Protein AF-A0A2L2Z5P8-F1 (afdb_monomer)

InterPro domains:
  IPR011009 Protein kinase-like domain superfamily [SSF56112] (1-61)

Solvent-accessible surface area (backbone atoms only — not comparable to full-atom values): 4210 Å² total; per-residue (Å²): 111,69,71,58,52,54,52,32,22,78,69,67,73,51,59,50,68,77,48,74,56,101,90,50,69,44,64,51,86,72,99,73,82,82,80,50,80,68,46,49,66,77,40,39,71,60,51,51,55,52,49,52,55,61,75,65,57,92,60,102,60,83,84,126

Radius of gyration: 14.21 Å; Cα contacts (8 Å, |Δi|>4): 34; chains: 1; bounding box: 32×27×29 Å

Structure (mmCIF, N/CA/C/O backbone):
data_AF-A0A2L2Z5P8-F1
#
_entry.id   AF-A0A2L2Z5P8-F1
#
loop_
_atom_site.group_PDB
_atom_site.id
_atom_site.type_symbol
_atom_site.label_atom_id
_atom_site.label_alt_id
_atom_site.label_comp_id
_atom_site.label_asym_id
_atom_site.label_entity_id
_atom_site.label_seq_id
_atom_site.pdbx_PDB_ins_code
_atom_site.Cartn_x
_atom_site.Cartn_y
_atom_site.Cartn_z
_atom_site.occupancy
_atom_site.B_iso_or_equiv
_atom_site.auth_seq_id
_atom_site.auth_comp_id
_atom_site.auth_asym_id
_atom_site.auth_atom_id
_atom_site.pdbx_PDB_model_num
ATOM 1 N N . GLU A 1 1 ? -15.023 2.824 0.812 1.00 65.50 1 GLU A N 1
ATOM 2 C CA . GLU A 1 1 ? -13.572 2.984 1.040 1.00 65.50 1 GLU A CA 1
ATOM 3 C C . GLU A 1 1 ? -13.159 2.572 2.456 1.00 65.50 1 GLU A C 1
ATOM 5 O O . GLU A 1 1 ? -12.410 1.614 2.590 1.00 65.50 1 GLU A O 1
ATOM 10 N N . THR A 1 2 ? -13.698 3.193 3.512 1.00 76.56 2 THR A N 1
ATOM 11 C CA . THR A 1 2 ? -13.329 2.918 4.920 1.00 76.56 2 THR A CA 1
ATOM 12 C C . THR A 1 2 ? -13.427 1.445 5.336 1.00 76.56 2 THR A C 1
ATOM 14 O O . THR A 1 2 ? -12.525 0.938 5.996 1.00 76.56 2 THR A O 1
ATOM 17 N N . THR A 1 3 ? -14.464 0.721 4.899 1.00 82.19 3 THR A N 1
ATOM 18 C CA . THR A 1 3 ? -14.630 -0.718 5.185 1.00 82.19 3 THR A CA 1
ATOM 19 C C . THR A 1 3 ? -13.457 -1.559 4.677 1.00 82.19 3 THR A C 1
ATOM 21 O O . THR A 1 3 ? -13.036 -2.498 5.347 1.00 82.19 3 THR A O 1
ATOM 24 N N . THR A 1 4 ? -12.899 -1.206 3.515 1.00 85.56 4 THR A N 1
ATOM 25 C CA . THR A 1 4 ? -11.747 -1.902 2.933 1.00 85.56 4 THR A CA 1
ATOM 26 C C . THR A 1 4 ? -10.506 -1.711 3.805 1.00 85.56 4 THR A C 1
ATOM 28 O O . THR A 1 4 ? -9.828 -2.685 4.110 1.00 85.56 4 THR A O 1
ATOM 31 N N . PHE A 1 5 ? -10.241 -0.486 4.271 1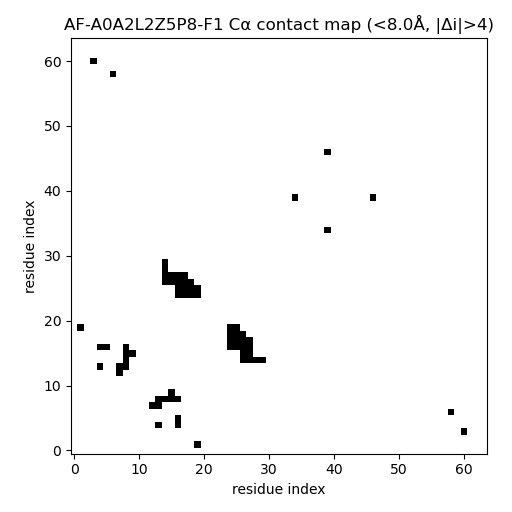.00 84.75 5 PHE A N 1
ATOM 32 C CA . PHE A 1 5 ? -9.087 -0.184 5.127 1.00 84.75 5 PHE A CA 1
ATOM 33 C C . PHE A 1 5 ? -9.161 -0.865 6.491 1.00 84.75 5 PHE A C 1
ATOM 35 O O . PHE A 1 5 ? -8.184 -1.477 6.917 1.00 84.75 5 PHE A O 1
ATOM 42 N N . VAL A 1 6 ? -10.326 -0.814 7.146 1.00 87.31 6 VAL A N 1
ATOM 43 C CA . VAL A 1 6 ? -10.548 -1.511 8.424 1.00 87.31 6 VAL A CA 1
ATOM 44 C C . VAL A 1 6 ? -10.243 -3.000 8.259 1.00 87.31 6 VAL A C 1
ATOM 46 O O . VAL A 1 6 ? -9.459 -3.562 9.015 1.00 87.31 6 VAL A O 1
ATOM 49 N N . LEU A 1 7 ? -10.794 -3.629 7.220 1.00 88.25 7 LEU A N 1
ATOM 50 C CA . LEU A 1 7 ? -10.618 -5.057 6.983 1.00 88.25 7 LEU A CA 1
ATOM 51 C C . LEU A 1 7 ? -9.163 -5.442 6.667 1.00 88.25 7 LEU A C 1
ATOM 53 O O . LEU A 1 7 ? -8.681 -6.465 7.155 1.00 88.25 7 LEU A O 1
ATOM 57 N N . LEU A 1 8 ? -8.460 -4.642 5.859 1.00 90.44 8 LEU A N 1
ATOM 58 C CA . LEU A 1 8 ? -7.046 -4.877 5.557 1.00 90.44 8 LEU A CA 1
ATOM 59 C C . LEU A 1 8 ? -6.169 -4.716 6.807 1.00 90.44 8 LEU A C 1
ATOM 61 O O . LEU A 1 8 ? -5.277 -5.536 7.017 1.00 90.44 8 LEU A O 1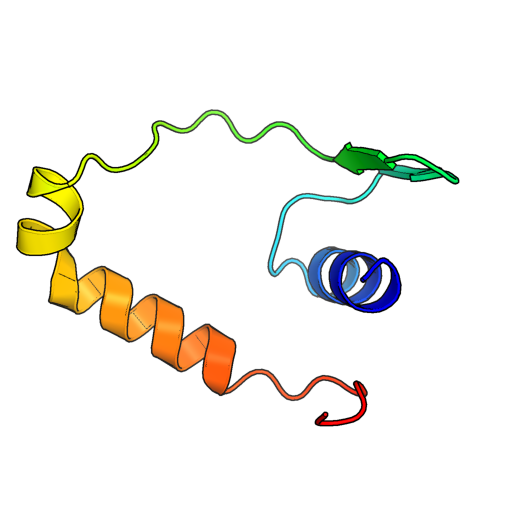
ATOM 65 N N . SER A 1 9 ? -6.452 -3.721 7.654 1.00 90.12 9 SER A N 1
ATOM 66 C CA . SER A 1 9 ? -5.773 -3.520 8.940 1.00 90.12 9 SER A CA 1
ATOM 67 C C . SER A 1 9 ? -5.997 -4.704 9.889 1.00 90.12 9 SER A C 1
ATOM 69 O O . SER A 1 9 ? -5.032 -5.273 10.396 1.00 90.12 9 SER A O 1
ATOM 71 N N . GLU A 1 10 ? -7.248 -5.142 10.077 1.00 88.31 10 GLU A N 1
ATOM 72 C CA . GLU A 1 10 ? -7.603 -6.295 10.930 1.00 88.31 10 GLU A CA 1
ATOM 73 C C . GLU A 1 10 ? -6.909 -7.591 10.482 1.00 88.31 10 GLU A C 1
ATOM 75 O O . GLU A 1 10 ? -6.463 -8.398 11.299 1.00 88.31 10 GLU A O 1
ATOM 80 N N . ARG A 1 11 ? -6.749 -7.780 9.166 1.00 88.88 11 ARG A N 1
ATOM 81 C CA . ARG A 1 11 ? -6.053 -8.943 8.594 1.00 88.88 11 ARG A CA 1
ATOM 82 C C . ARG A 1 11 ? -4.535 -8.774 8.480 1.00 88.88 11 ARG A C 1
ATOM 84 O O . ARG A 1 11 ? -3.881 -9.676 7.961 1.00 88.88 11 ARG A O 1
ATOM 91 N N . LYS A 1 12 ? -3.964 -7.659 8.954 1.00 90.19 12 LYS A N 1
ATOM 92 C CA . LYS A 1 12 ? -2.525 -7.333 8.851 1.00 90.19 12 LYS A CA 1
ATOM 93 C C . LYS A 1 12 ? -2.005 -7.336 7.405 1.00 90.19 12 LYS A C 1
ATOM 95 O O . LYS A 1 12 ? -0.868 -7.718 7.137 1.00 90.19 12 LYS A O 1
ATOM 100 N N . LEU A 1 13 ? -2.858 -6.935 6.465 1.00 90.19 13 LEU A N 1
ATOM 101 C CA . LEU A 1 13 ? -2.561 -6.837 5.031 1.00 90.19 13 LEU A CA 1
ATOM 102 C C . LEU A 1 13 ? -2.216 -5.404 4.594 1.00 90.19 13 LEU A C 1
ATOM 104 O O . LEU A 1 13 ? -2.004 -5.154 3.410 1.00 90.19 13 LEU A O 1
ATOM 108 N N . GLY A 1 14 ? -2.160 -4.471 5.542 1.00 90.62 14 GLY A N 1
ATOM 109 C CA . GLY A 1 14 ? -1.771 -3.081 5.347 1.00 90.62 14 GLY A CA 1
ATOM 110 C C . GLY A 1 14 ? -1.345 -2.439 6.672 1.00 90.62 14 GLY A C 1
ATOM 111 O O . GLY A 1 14 ? -1.271 -3.144 7.684 1.00 90.62 14 GLY A O 1
ATOM 112 N N . PRO A 1 15 ? -1.069 -1.124 6.671 1.00 95.38 15 PRO A N 1
ATOM 113 C CA . PRO A 1 15 ? -0.766 -0.379 7.887 1.00 95.38 15 PRO A CA 1
ATOM 114 C C . PRO A 1 15 ? -1.903 -0.490 8.906 1.00 95.38 15 PRO A C 1
ATOM 116 O O . PRO A 1 15 ? -3.079 -0.552 8.530 1.00 95.38 15 PRO A O 1
ATOM 119 N N . LYS A 1 16 ? -1.570 -0.4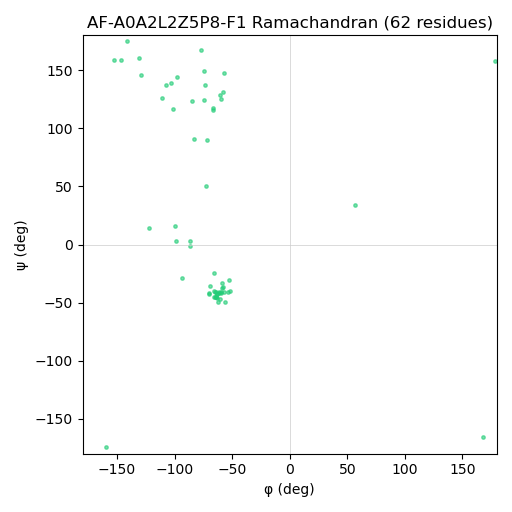67 10.199 1.00 95.00 16 LYS A N 1
ATOM 120 C CA . LYS A 1 16 ? -2.590 -0.406 11.249 1.00 95.00 16 LYS A CA 1
ATOM 121 C C . LYS A 1 16 ? -3.425 0.872 11.117 1.00 95.00 16 LYS A C 1
ATOM 123 O O . LYS A 1 16 ? -2.882 1.974 11.082 1.00 95.00 16 LYS A O 1
ATOM 128 N N . LEU A 1 17 ? -4.748 0.732 11.106 1.00 94.75 17 LEU A N 1
ATOM 129 C CA . LEU A 1 17 ? -5.683 1.854 1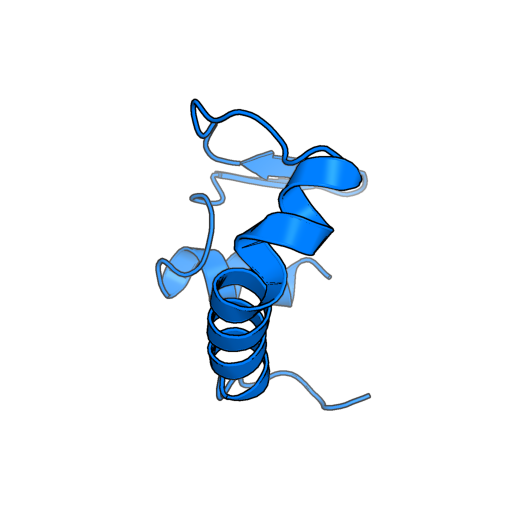1.134 1.00 94.75 17 LEU A CA 1
ATOM 130 C C . LEU A 1 17 ? -5.935 2.291 12.585 1.00 94.75 17 LEU A C 1
ATOM 132 O O . LEU A 1 17 ? -6.372 1.489 13.409 1.00 94.75 17 LEU A O 1
ATOM 136 N N . TYR A 1 18 ? -5.685 3.564 12.897 1.00 94.44 18 TYR A N 1
ATOM 137 C CA . TYR A 1 18 ? -5.955 4.141 14.222 1.00 94.44 18 TYR A CA 1
ATOM 138 C C . TYR A 1 18 ? -7.324 4.818 14.306 1.00 94.44 18 TYR A C 1
ATOM 140 O O . TYR A 1 18 ? -7.926 4.862 15.376 1.00 94.44 18 TYR A O 1
ATOM 148 N N . GLY A 1 19 ? -7.828 5.340 13.187 1.00 92.62 19 GLY A N 1
ATOM 149 C CA . GLY A 1 19 ? -9.144 5.966 13.124 1.00 92.62 19 GLY A CA 1
ATOM 150 C C . GLY A 1 19 ? -9.461 6.523 11.740 1.00 92.62 19 GLY A C 1
ATOM 151 O O . GLY A 1 19 ? -8.562 6.813 10.952 1.00 92.62 19 GLY A O 1
ATOM 152 N N . ALA A 1 20 ? -10.751 6.684 11.456 1.00 91.75 20 ALA A N 1
ATOM 153 C CA . ALA A 1 20 ? -11.265 7.302 10.238 1.00 91.75 20 ALA A CA 1
ATOM 154 C C . ALA A 1 20 ? -12.281 8.393 10.598 1.00 91.75 20 ALA A C 1
ATOM 156 O O . ALA A 1 20 ? -13.010 8.275 11.581 1.00 91.75 20 ALA A O 1
ATOM 157 N N . PHE A 1 21 ? -12.322 9.450 9.799 1.00 91.81 21 PHE A N 1
ATOM 158 C CA . PHE A 1 21 ? -13.203 10.604 9.964 1.00 91.81 21 PHE A CA 1
ATOM 159 C C . PHE A 1 21 ? -13.687 11.077 8.589 1.00 91.81 21 PHE A C 1
ATOM 161 O O . PHE A 1 21 ? -13.267 10.555 7.558 1.00 91.81 21 PHE A O 1
ATOM 168 N N . SER A 1 22 ? -14.588 12.058 8.557 1.00 88.44 22 SER A N 1
ATOM 169 C CA . SER A 1 22 ? -15.305 12.484 7.344 1.00 88.44 22 SER A CA 1
ATOM 170 C C . SER A 1 22 ? -14.404 12.821 6.147 1.00 88.44 22 SER A C 1
ATOM 172 O O . SER A 1 22 ? -14.815 12.583 5.018 1.00 88.44 22 SER A O 1
ATOM 174 N N . ASN A 1 23 ? -13.178 13.303 6.383 1.00 91.38 23 ASN A N 1
ATOM 175 C CA . ASN A 1 23 ? -12.254 13.758 5.335 1.00 91.38 23 ASN A CA 1
ATOM 176 C C . ASN A 1 23 ? -10.904 13.022 5.323 1.00 91.38 23 ASN A C 1
ATOM 178 O O . ASN A 1 23 ? -9.949 13.507 4.718 1.00 91.38 23 ASN A O 1
ATOM 182 N N . GLY A 1 24 ? -10.770 11.892 6.019 1.00 92.50 24 GLY A N 1
ATOM 183 C CA . GLY A 1 24 ? -9.482 11.210 6.070 1.00 92.50 24 GLY A CA 1
ATOM 184 C C . GLY A 1 24 ? -9.377 10.115 7.115 1.00 92.50 24 GLY A C 1
ATOM 185 O O . GLY A 1 24 ? -10.369 9.623 7.656 1.00 92.50 24 GLY A O 1
ATOM 186 N N . ARG A 1 25 ? -8.136 9.706 7.370 1.00 95.12 25 ARG A N 1
ATOM 187 C CA . ARG A 1 25 ? -7.801 8.635 8.307 1.00 95.12 25 ARG A CA 1
ATOM 188 C C . ARG A 1 25 ? -6.405 8.816 8.889 1.00 95.12 25 ARG A C 1
ATOM 190 O O . ARG A 1 25 ? -5.572 9.505 8.306 1.00 95.12 25 ARG A O 1
ATOM 197 N N . LEU A 1 26 ? -6.180 8.184 10.036 1.00 95.56 26 LEU A N 1
ATOM 198 C CA . LEU A 1 26 ? -4.877 8.052 10.682 1.00 95.56 26 LEU A CA 1
ATOM 199 C C . LEU A 1 26 ? -4.430 6.593 10.601 1.00 95.56 26 LEU A C 1
ATOM 201 O O . LEU A 1 26 ? -5.155 5.697 11.039 1.00 95.56 26 LEU A O 1
ATOM 205 N N . GLU A 1 27 ? -3.234 6.368 10.067 1.00 96.50 27 GLU A N 1
ATOM 206 C CA . GLU A 1 27 ? -2.666 5.041 9.812 1.00 96.50 27 GLU A CA 1
ATOM 207 C C . GLU A 1 27 ? -1.238 4.961 10.360 1.00 96.50 27 GLU A C 1
ATOM 209 O O . GLU A 1 27 ? -0.581 5.978 10.590 1.00 96.50 27 GLU A O 1
ATOM 214 N N . GLU A 1 28 ? -0.749 3.746 10.569 1.00 97.25 28 GLU A N 1
ATOM 215 C CA . GLU A 1 28 ? 0.648 3.478 10.888 1.00 97.25 28 GLU A CA 1
ATOM 216 C C . GLU A 1 28 ? 1.595 4.015 9.813 1.00 97.25 28 GLU A C 1
ATOM 218 O O . GLU A 1 28 ? 1.434 3.763 8.618 1.00 97.25 28 GLU A O 1
ATOM 223 N N . TYR A 1 29 ? 2.623 4.736 10.261 1.00 96.62 29 TYR A N 1
ATOM 224 C CA . TYR A 1 29 ? 3.719 5.137 9.397 1.00 96.62 29 TYR A CA 1
ATOM 225 C C . TYR A 1 29 ? 4.626 3.939 9.115 1.00 96.62 29 TYR A C 1
ATOM 227 O O . TYR A 1 29 ? 5.173 3.336 10.039 1.00 96.62 29 TYR A O 1
ATOM 235 N N . ILE A 1 30 ? 4.830 3.636 7.834 1.00 95.94 30 ILE A N 1
ATOM 236 C CA . ILE A 1 30 ? 5.781 2.617 7.396 1.00 95.94 30 ILE A CA 1
ATOM 237 C C . ILE A 1 30 ? 7.054 3.323 6.907 1.00 95.94 30 ILE A C 1
ATOM 239 O O . ILE A 1 30 ? 6.988 4.037 5.903 1.00 95.94 30 ILE A O 1
ATOM 243 N N . PRO A 1 31 ? 8.218 3.124 7.556 1.00 96.75 31 PRO A N 1
ATOM 244 C CA . PRO A 1 31 ? 9.483 3.680 7.086 1.00 96.75 31 PRO A CA 1
ATOM 245 C C . PRO A 1 31 ? 9.948 2.935 5.825 1.00 96.75 31 PRO A C 1
ATOM 247 O O . PRO A 1 31 ? 10.651 1.928 5.900 1.00 96.75 31 PRO A O 1
ATOM 250 N N . ALA A 1 32 ? 9.532 3.418 4.654 1.00 94.31 32 ALA A N 1
ATOM 251 C CA . ALA A 1 32 ? 9.855 2.828 3.359 1.00 94.31 32 ALA A CA 1
ATOM 252 C C . ALA A 1 32 ? 9.998 3.895 2.266 1.00 94.31 32 ALA A C 1
ATOM 254 O O . ALA A 1 32 ? 9.449 4.989 2.369 1.00 94.31 32 ALA A O 1
ATOM 255 N N . ASN A 1 33 ? 10.706 3.543 1.190 1.00 95.50 33 ASN A N 1
ATOM 256 C CA . ASN A 1 33 ? 10.813 4.369 -0.010 1.00 95.50 33 ASN A CA 1
ATOM 257 C C . ASN A 1 33 ? 9.826 3.896 -1.078 1.00 95.50 33 ASN A C 1
ATOM 259 O O . ASN A 1 33 ? 9.594 2.696 -1.245 1.00 95.50 33 ASN A O 1
ATOM 263 N N . HIS A 1 34 ? 9.275 4.842 -1.832 1.00 95.62 34 HIS A N 1
ATOM 264 C CA . HIS A 1 34 ? 8.423 4.539 -2.977 1.00 95.62 34 HIS A CA 1
ATOM 265 C C . HIS A 1 34 ? 9.264 4.040 -4.157 1.00 95.62 34 HIS A C 1
ATOM 267 O O . HIS A 1 34 ? 10.408 4.456 -4.339 1.00 95.62 34 HIS A O 1
ATOM 273 N N . LEU A 1 35 ? 8.678 3.173 -4.984 1.00 96.44 35 LEU A N 1
ATOM 274 C CA . LEU A 1 35 ? 9.306 2.744 -6.231 1.00 96.44 35 LEU A CA 1
ATOM 275 C C . LEU A 1 35 ? 9.245 3.867 -7.270 1.00 96.44 35 LEU A C 1
ATOM 277 O O . LEU A 1 35 ? 8.197 4.484 -7.466 1.00 96.44 35 LEU A O 1
ATOM 281 N N . THR A 1 36 ? 10.343 4.083 -7.989 1.00 97.44 36 THR A N 1
ATOM 282 C CA . THR A 1 36 ? 10.342 4.911 -9.199 1.00 97.44 36 THR A CA 1
ATOM 283 C C . THR A 1 36 ? 9.755 4.142 -10.386 1.00 97.44 36 THR A C 1
ATOM 285 O O . THR A 1 36 ? 9.614 2.917 -10.367 1.00 97.44 36 THR A O 1
ATOM 288 N N . THR A 1 37 ? 9.458 4.842 -11.481 1.00 96.88 37 THR A N 1
ATOM 289 C CA . THR A 1 37 ? 9.001 4.213 -12.734 1.00 96.88 37 THR A CA 1
ATOM 290 C C . THR A 1 37 ? 10.012 3.201 -13.290 1.00 96.88 37 THR A C 1
ATOM 292 O O . THR A 1 37 ? 9.621 2.179 -13.861 1.00 96.88 37 THR A O 1
ATOM 295 N N . VAL A 1 38 ? 11.312 3.449 -13.093 1.00 97.25 38 VAL A N 1
ATOM 296 C CA . VAL A 1 38 ? 12.392 2.532 -13.484 1.00 97.25 38 VAL A CA 1
ATOM 297 C C . VAL A 1 38 ? 12.384 1.283 -12.603 1.00 97.25 38 VAL A C 1
ATOM 299 O O . VAL A 1 38 ? 12.507 0.170 -13.124 1.00 97.25 38 VAL A O 1
ATOM 302 N N . ASP A 1 39 ? 12.183 1.445 -11.293 1.00 97.44 39 ASP A N 1
ATOM 303 C CA . ASP A 1 39 ? 12.134 0.324 -10.349 1.00 97.44 39 ASP A CA 1
ATOM 304 C C . ASP A 1 39 ? 10.970 -0.613 -10.655 1.00 97.44 39 ASP A C 1
ATOM 306 O O . ASP A 1 39 ? 11.158 -1.826 -10.681 1.00 97.44 39 ASP A O 1
ATOM 310 N N . VAL A 1 40 ? 9.788 -0.071 -10.975 1.00 96.00 40 VAL A N 1
ATOM 311 C CA . VAL A 1 40 ? 8.606 -0.878 -11.332 1.00 96.00 40 VAL A CA 1
ATOM 312 C C . VAL A 1 40 ? 8.893 -1.792 -12.525 1.00 96.00 40 VAL A C 1
ATOM 314 O O . VAL A 1 40 ? 8.517 -2.964 -12.505 1.00 96.00 40 VAL A O 1
ATOM 317 N N . ARG A 1 41 ? 9.607 -1.303 -13.550 1.00 95.75 41 ARG A N 1
ATOM 318 C CA . ARG A 1 41 ? 9.988 -2.128 -14.709 1.00 95.75 41 ARG A CA 1
ATOM 319 C C . ARG A 1 41 ? 10.933 -3.261 -14.301 1.00 95.75 41 ARG A C 1
ATOM 321 O O . ARG A 1 41 ? 10.728 -4.404 -14.712 1.00 95.75 41 ARG A O 1
ATOM 328 N N . ARG A 1 42 ? 11.948 -2.954 -13.486 1.00 97.56 42 ARG A N 1
ATOM 329 C CA . ARG A 1 42 ? 12.958 -3.923 -13.020 1.00 97.56 42 ARG A CA 1
ATOM 330 C C . ARG A 1 42 ? 12.378 -4.960 -12.056 1.00 97.56 42 ARG A C 1
ATOM 332 O O . ARG A 1 42 ? 12.767 -6.121 -12.103 1.00 97.56 42 ARG A O 1
ATOM 339 N N . LEU A 1 43 ? 11.428 -4.556 -11.217 1.00 97.50 43 LEU A N 1
ATOM 340 C CA . LEU A 1 43 ? 10.793 -5.379 -10.185 1.00 97.50 43 LEU A CA 1
ATOM 341 C C . LEU A 1 43 ? 9.428 -5.932 -10.619 1.00 97.50 43 LEU A C 1
ATOM 343 O O . LEU A 1 43 ? 8.663 -6.405 -9.777 1.00 97.50 43 LEU A O 1
ATOM 347 N N . SER A 1 44 ? 9.116 -5.898 -11.916 1.00 97.56 44 SER A N 1
ATOM 348 C CA . SER A 1 44 ? 7.803 -6.261 -12.467 1.00 97.56 44 SER A CA 1
ATOM 349 C C . SER A 1 44 ? 7.309 -7.637 -12.010 1.00 97.56 44 SER A C 1
ATOM 351 O O . SER A 1 44 ? 6.151 -7.769 -11.624 1.00 97.56 44 SER A O 1
ATOM 353 N N . THR A 1 45 ? 8.184 -8.644 -11.936 1.00 98.31 45 THR A N 1
ATOM 354 C CA . THR A 1 45 ? 7.845 -9.976 -11.403 1.00 98.31 45 THR A CA 1
ATOM 355 C C . THR A 1 45 ? 7.400 -9.933 -9.937 1.00 98.31 45 THR A C 1
ATOM 357 O O . THR A 1 45 ? 6.449 -10.616 -9.554 1.00 98.31 45 THR A O 1
ATOM 360 N N . SER A 1 46 ? 8.064 -9.136 -9.097 1.00 97.69 46 SER A N 1
ATOM 361 C CA . SER A 1 46 ? 7.701 -8.975 -7.682 1.00 97.69 46 SER A CA 1
ATOM 362 C C . SER A 1 46 ? 6.384 -8.218 -7.531 1.00 97.69 46 SER A C 1
ATOM 364 O O . SER A 1 46 ? 5.529 -8.633 -6.749 1.00 97.69 46 SER A O 1
ATOM 366 N N . VAL A 1 47 ? 6.188 -7.164 -8.331 1.00 96.94 47 VAL A N 1
ATOM 367 C CA . VAL A 1 47 ? 4.924 -6.417 -8.394 1.00 96.94 47 VAL A CA 1
ATOM 368 C C . VAL A 1 47 ? 3.783 -7.340 -8.828 1.00 96.94 47 VAL A C 1
ATOM 370 O O . VAL A 1 47 ? 2.759 -7.389 -8.154 1.00 96.94 47 VAL A O 1
ATOM 373 N N . ALA A 1 48 ? 3.968 -8.146 -9.876 1.00 97.94 48 ALA A N 1
ATOM 374 C CA . ALA A 1 48 ? 2.962 -9.094 -10.353 1.00 97.94 48 ALA A CA 1
ATOM 375 C C . ALA A 1 48 ? 2.573 -10.122 -9.276 1.00 97.94 48 ALA A C 1
ATOM 377 O O . ALA A 1 48 ? 1.390 -10.389 -9.076 1.00 97.94 48 ALA A O 1
ATOM 378 N N . LYS A 1 49 ? 3.548 -10.654 -8.523 1.00 97.94 49 LYS A N 1
ATOM 379 C CA . LYS A 1 49 ? 3.281 -11.556 -7.388 1.00 97.94 49 LYS A CA 1
ATOM 380 C C . LYS A 1 49 ? 2.507 -10.863 -6.264 1.00 97.94 49 LYS A C 1
ATOM 382 O O . LYS A 1 49 ? 1.613 -11.477 -5.686 1.00 97.94 49 LYS A O 1
ATOM 387 N N . ALA A 1 50 ? 2.838 -9.612 -5.940 1.00 94.94 50 ALA A N 1
ATOM 388 C CA . ALA A 1 50 ? 2.103 -8.835 -4.943 1.00 94.94 50 ALA A CA 1
ATOM 389 C C . ALA A 1 50 ? 0.657 -8.570 -5.397 1.00 94.94 50 ALA A C 1
ATOM 391 O O . ALA A 1 50 ? -0.277 -8.827 -4.641 1.00 94.94 50 ALA A O 1
ATOM 392 N N . MET A 1 51 ? 0.465 -8.171 -6.657 1.00 96.00 51 MET A N 1
ATOM 393 C CA . MET A 1 51 ? -0.858 -7.963 -7.252 1.00 96.00 51 MET A CA 1
ATOM 394 C C . M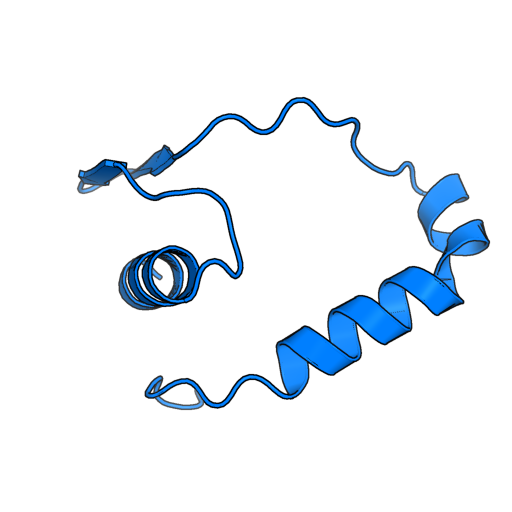ET A 1 51 ? -1.695 -9.243 -7.274 1.00 96.00 51 MET A C 1
ATOM 396 O O . MET A 1 51 ? -2.870 -9.204 -6.924 1.00 96.00 51 MET A O 1
ATOM 400 N N . ALA A 1 52 ? -1.098 -10.391 -7.607 1.00 96.75 52 ALA A N 1
ATOM 401 C CA . ALA A 1 52 ? -1.792 -11.677 -7.575 1.00 96.75 52 ALA A CA 1
ATOM 402 C C . ALA A 1 52 ? -2.323 -12.013 -6.170 1.00 96.75 52 ALA A C 1
ATOM 404 O O . ALA A 1 52 ? -3.458 -12.466 -6.039 1.00 96.75 52 ALA A O 1
ATOM 405 N N . LYS A 1 53 ? -1.543 -11.736 -5.113 1.00 92.12 53 LYS A N 1
ATOM 406 C CA . LYS A 1 53 ? -1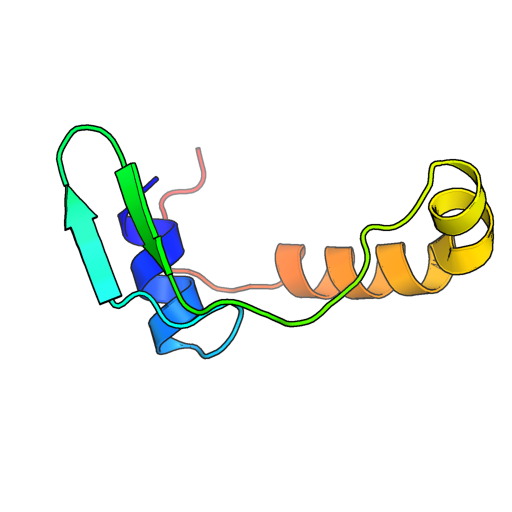.995 -11.912 -3.722 1.00 92.12 53 LYS A CA 1
ATOM 407 C C . LYS A 1 53 ? -3.167 -10.992 -3.382 1.00 92.12 53 LYS A C 1
ATOM 409 O O . LYS A 1 53 ? -4.109 -11.453 -2.751 1.00 92.12 53 LYS A O 1
ATOM 414 N N . ILE A 1 54 ? -3.122 -9.729 -3.816 1.00 89.75 54 ILE A N 1
ATOM 415 C CA . ILE A 1 54 ? -4.209 -8.759 -3.603 1.00 89.75 54 ILE A CA 1
ATOM 416 C C . ILE A 1 54 ? -5.488 -9.216 -4.318 1.00 89.75 54 ILE A C 1
ATOM 418 O O . ILE A 1 54 ? -6.554 -9.228 -3.713 1.00 89.75 54 ILE A O 1
ATOM 422 N N . HIS A 1 55 ? -5.389 -9.644 -5.579 1.00 91.88 55 HIS A N 1
ATOM 423 C CA . HIS A 1 55 ? -6.538 -10.128 -6.353 1.00 91.88 55 HIS A CA 1
ATOM 424 C C . HIS A 1 55 ? -7.149 -11.423 -5.800 1.00 91.88 55 HIS A C 1
ATOM 426 O O . HIS A 1 55 ? -8.324 -11.688 -6.034 1.00 91.88 55 HIS A O 1
ATOM 432 N N . ALA A 1 56 ? -6.368 -12.222 -5.070 1.00 90.81 56 ALA A N 1
ATOM 433 C CA . ALA A 1 56 ? -6.827 -13.453 -4.434 1.00 90.81 56 ALA A CA 1
ATOM 434 C C . ALA A 1 56 ? -7.443 -13.240 -3.037 1.00 90.81 56 ALA A C 1
ATOM 436 O O . ALA A 1 56 ? -7.853 -14.214 -2.407 1.00 90.81 56 ALA A O 1
ATOM 437 N N . LEU A 1 57 ? -7.495 -12.004 -2.520 1.00 87.62 57 LEU A N 1
ATOM 438 C CA . LEU A 1 57 ? -8.074 -11.738 -1.206 1.00 87.62 57 LEU A CA 1
ATOM 439 C C . LEU A 1 57 ? -9.581 -12.010 -1.204 1.00 87.62 57 LEU A C 1
ATOM 441 O O . LEU A 1 57 ? -10.356 -11.323 -1.868 1.00 87.62 57 LEU A O 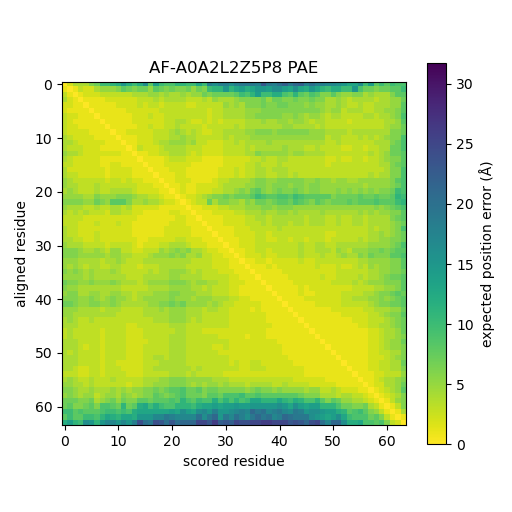1
ATOM 445 N N . ASP A 1 58 ? -9.997 -12.969 -0.381 1.00 84.94 58 ASP A N 1
ATOM 446 C CA . ASP A 1 58 ? -11.406 -13.220 -0.099 1.00 84.94 58 ASP A CA 1
ATOM 447 C C . ASP A 1 58 ? -11.903 -12.261 0.990 1.00 84.94 58 ASP A C 1
ATOM 449 O O . ASP A 1 58 ? -11.742 -12.488 2.197 1.00 84.94 58 ASP A O 1
ATOM 453 N N . LEU A 1 59 ? -12.421 -11.116 0.551 1.00 78.12 59 LEU A N 1
ATOM 454 C CA . LEU A 1 59 ? -12.945 -10.062 1.411 1.00 78.12 59 LEU A CA 1
ATOM 455 C C . LEU A 1 59 ? -14.478 -10.047 1.301 1.00 78.12 59 LEU A C 1
ATOM 457 O O . LEU A 1 59 ? -14.986 -10.084 0.181 1.00 78.12 59 LEU A O 1
ATOM 461 N N . PRO A 1 60 ? -15.229 -9.909 2.414 1.00 77.06 60 PRO A N 1
ATOM 462 C CA . PRO A 1 60 ? -16.682 -9.716 2.404 1.00 77.06 60 PRO A CA 1
ATOM 463 C C . PRO A 1 60 ? -17.062 -8.301 1.927 1.00 77.06 60 PRO A C 1
ATOM 465 O O . PRO A 1 60 ? -17.803 -7.568 2.578 1.00 77.06 60 PRO A O 1
ATOM 468 N N . LEU A 1 61 ? -16.510 -7.885 0.791 1.00 73.25 61 LEU A N 1
ATOM 469 C CA . LEU A 1 61 ? -16.823 -6.646 0.105 1.00 73.25 61 LEU A CA 1
ATOM 470 C C . LEU A 1 61 ? -17.712 -7.000 -1.083 1.00 73.25 61 LEU A C 1
ATOM 472 O O . LEU A 1 61 ? -17.470 -7.987 -1.781 1.00 73.25 61 LEU A O 1
ATOM 476 N N . ARG A 1 62 ? -18.747 -6.196 -1.338 1.00 66.81 62 ARG A N 1
ATOM 477 C CA . ARG A 1 62 ? -19.493 -6.333 -2.591 1.00 66.81 62 ARG A CA 1
ATOM 478 C C . ARG A 1 62 ? -18.526 -6.098 -3.747 1.00 66.81 62 ARG A C 1
ATOM 480 O O . ARG A 1 62 ? -17.863 -5.062 -3.785 1.00 66.81 62 ARG A O 1
ATOM 487 N N . LYS A 1 63 ? -18.457 -7.058 -4.670 1.00 63.84 63 LYS A N 1
ATOM 488 C CA . LYS A 1 63 ? -17.817 -6.850 -5.968 1.00 63.84 63 LYS A CA 1
ATOM 489 C C . LYS A 1 63 ? -18.680 -5.824 -6.706 1.00 63.84 63 LYS A C 1
ATOM 491 O O . LYS A 1 63 ? -19.876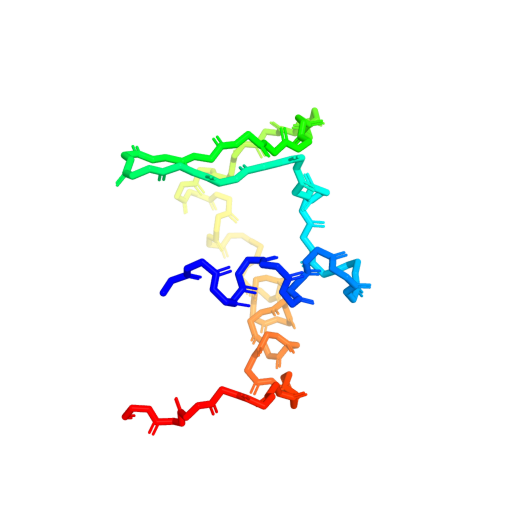 -6.067 -6.868 1.00 63.84 63 LYS A O 1
ATOM 496 N N . ALA A 1 64 ? -18.106 -4.656 -6.981 1.00 56.03 64 ALA A N 1
ATOM 497 C CA . ALA A 1 64 ? -18.740 -3.618 -7.787 1.00 56.03 64 ALA A CA 1
ATOM 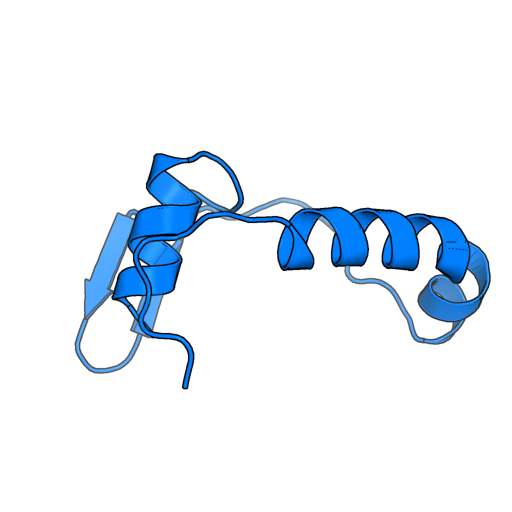498 C C . ALA A 1 64 ? -18.734 -4.026 -9.263 1.00 56.03 64 ALA A C 1
ATOM 500 O O . ALA A 1 64 ? -17.765 -4.714 -9.662 1.00 56.03 64 ALA A O 1
#

Foldseek 3Di:
DVLVVCVCLVVVVDFHWPDADPPGGDTDDDPDDDDDPVRCVVCVVVVVVNVVVVVPDPDPDPDD

Organism: Parasteatoda tepidariorum (NCBI:txid114398)

Nearest PDB structures (foldseek):
  3g15-assembly1_B  TM=8.690E-01  e=1.480E-03  Homo sapiens
  2ckp-assembly1_A  TM=8.278E-01  e=1.480E-03  Homo sapiens
  2i7q-assembly1_A  TM=8.709E-01  e=3.236E-03  Homo sapiens
  4da5-assembly1_A  TM=8.585E-01  e=3.014E-03  Homo sapiens
  4da5-assembly1_B  TM=8.717E-01  e=3.730E-03  Homo sapiens

Sequence (64 aa):
ETTTFVLLSERKLGPKLYGAFSNGRLEEYIPANHLTTVDVRRLSTSVAKAMAKIHALDLPLRKA

pLDDT: mean 90.39, std 9.08, range [56.03, 98.31]

Secondary structure (DSSP, 8-state):
-HHHHHHHHHTTSSSPEEEEETTEEEEPPP--PPPPHHHHHHTHHHHHHHHHHHHT---SS---

Mean predicted aligned error: 4.3 Å